Protein AF-A0AAV7C3T3-F1 (afdb_monomer)

InterPro domains:
  IPR006875 Sarcoglycan complex subunit protein [PF04790] (22-124)
  IPR039972 Sarcoglycan gamma/delta/zeta [PTHR12939] (2-126)

Structure (mmCIF, N/CA/C/O backbone):
data_AF-A0AAV7C3T3-F1
#
_entry.id   AF-A0AAV7C3T3-F1
#
loop_
_atom_site.group_PDB
_atom_site.id
_atom_site.type_symbol
_atom_site.label_atom_id
_atom_site.label_alt_id
_atom_site.label_comp_id
_atom_site.label_asym_id
_atom_site.label_entity_id
_atom_site.label_seq_id
_atom_site.pdbx_PDB_ins_code
_atom_site.Cartn_x
_atom_site.Cartn_y
_atom_site.Cartn_z
_atom_site.occupancy
_atom_site.B_iso_or_equiv
_atom_site.auth_seq_id
_atom_site.auth_comp_id
_atom_site.auth_asym_id
_atom_site.auth_atom_id
_atom_site.pdbx_PDB_model_num
ATOM 1 N N . MET A 1 1 ? 81.617 32.180 -52.937 1.00 33.31 1 MET A N 1
ATOM 2 C CA . MET A 1 1 ? 80.804 33.415 -52.985 1.00 33.31 1 MET A CA 1
ATOM 3 C C . MET A 1 1 ? 79.337 32.985 -53.033 1.00 33.31 1 MET A C 1
ATOM 5 O O . MET A 1 1 ? 79.055 32.051 -53.774 1.00 33.31 1 MET A O 1
ATOM 9 N N . PRO A 1 2 ? 78.472 33.534 -52.167 1.00 43.81 2 PRO A N 1
ATOM 10 C CA . PRO A 1 2 ? 77.313 32.859 -51.573 1.00 43.81 2 PRO A CA 1
ATOM 11 C C . PRO A 1 2 ? 76.001 33.139 -52.322 1.00 43.81 2 PRO A C 1
ATOM 13 O O . PRO A 1 2 ? 75.869 34.188 -52.941 1.00 43.81 2 PRO A O 1
ATOM 16 N N . GLN A 1 3 ? 75.015 32.251 -52.197 1.00 38.69 3 GLN A N 1
ATOM 17 C CA . GLN A 1 3 ? 73.596 32.588 -52.368 1.00 38.69 3 GLN A CA 1
ATOM 18 C C . GLN A 1 3 ? 72.806 31.791 -51.328 1.00 38.69 3 GLN A C 1
ATOM 20 O O . GLN A 1 3 ? 72.408 30.646 -51.537 1.00 38.69 3 GLN A O 1
ATOM 25 N N . GLU A 1 4 ? 72.669 32.408 -50.159 1.00 46.44 4 GLU A N 1
ATOM 26 C CA . GLU A 1 4 ? 71.668 32.047 -49.171 1.00 46.44 4 GLU A CA 1
ATOM 27 C C . GLU A 1 4 ? 70.300 32.462 -49.703 1.00 46.44 4 GLU A C 1
ATOM 29 O O . GLU A 1 4 ? 70.080 33.637 -49.988 1.00 46.44 4 GLU A O 1
ATOM 34 N N . GLN A 1 5 ? 69.366 31.520 -49.800 1.00 40.88 5 GLN A N 1
ATOM 35 C CA . GLN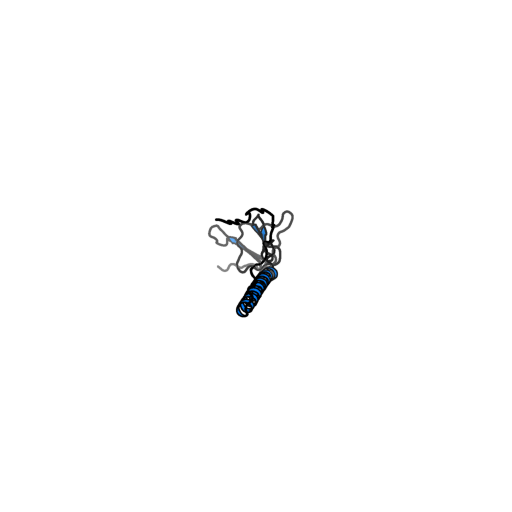 A 1 5 ? 67.969 31.848 -50.059 1.00 40.88 5 GLN A CA 1
ATOM 36 C C . GLN A 1 5 ? 67.098 31.246 -48.958 1.00 40.88 5 GLN A C 1
ATOM 38 O O . GLN A 1 5 ? 66.415 30.238 -49.127 1.00 40.88 5 GLN A O 1
ATOM 43 N N . TYR A 1 6 ? 67.151 31.896 -47.795 1.00 39.09 6 TYR A N 1
ATOM 44 C CA . TYR A 1 6 ? 66.151 31.763 -46.745 1.00 39.09 6 TYR A CA 1
ATOM 45 C C . TYR A 1 6 ? 64.867 32.464 -47.200 1.00 39.09 6 TYR A C 1
ATOM 47 O O . TYR A 1 6 ? 64.718 33.679 -47.081 1.00 39.09 6 TYR A O 1
ATOM 55 N N . ALA A 1 7 ? 63.918 31.692 -47.725 1.00 43.91 7 ALA A N 1
ATOM 56 C CA . ALA A 1 7 ? 62.572 32.176 -47.999 1.00 43.91 7 ALA A CA 1
ATOM 57 C C . ALA A 1 7 ? 61.752 32.223 -46.696 1.00 43.91 7 ALA A C 1
ATOM 59 O O . ALA A 1 7 ? 61.142 31.248 -46.269 1.00 43.91 7 ALA A O 1
ATOM 60 N N . HIS A 1 8 ? 61.798 33.392 -46.060 1.00 37.59 8 HIS A N 1
ATOM 61 C CA . HIS A 1 8 ? 60.642 34.120 -45.535 1.00 37.59 8 HIS A CA 1
ATOM 62 C C . HIS A 1 8 ? 59.574 33.298 -44.781 1.00 37.59 8 HIS A C 1
ATOM 64 O O . HIS A 1 8 ? 58.503 32.968 -45.294 1.00 37.59 8 HIS A O 1
ATOM 70 N N . ARG A 1 9 ? 59.832 33.048 -43.493 1.00 45.69 9 ARG A N 1
ATOM 71 C CA . ARG A 1 9 ? 58.831 32.571 -42.534 1.00 45.69 9 ARG A CA 1
ATOM 72 C C . ARG A 1 9 ? 57.991 33.740 -42.024 1.00 45.69 9 ARG A C 1
ATOM 74 O O . ARG A 1 9 ? 58.395 34.400 -41.074 1.00 45.69 9 ARG A O 1
ATOM 81 N N . SER A 1 10 ? 56.803 33.928 -42.593 1.00 49.56 10 SER A N 1
ATOM 82 C CA . SER A 1 10 ? 55.679 34.576 -41.900 1.00 49.56 10 SER A CA 1
ATOM 83 C C . SER A 1 10 ? 54.401 34.540 -42.737 1.00 49.56 10 SER A C 1
ATOM 85 O O . SER A 1 10 ? 54.248 35.302 -43.680 1.00 49.56 10 SER A O 1
ATOM 87 N N . THR A 1 11 ? 53.445 33.703 -42.335 1.00 37.66 11 THR A N 1
ATOM 88 C CA . THR A 1 11 ? 52.010 33.991 -42.481 1.00 37.66 11 THR A CA 1
ATOM 89 C C . THR A 1 11 ? 51.261 33.341 -41.317 1.00 37.66 11 THR A C 1
ATOM 91 O O . THR A 1 11 ? 51.019 32.139 -41.272 1.00 37.66 11 THR A O 1
ATOM 94 N N . LEU A 1 12 ? 50.932 34.165 -40.323 1.00 54.62 12 LEU A N 1
ATOM 95 C CA . LEU A 1 12 ? 49.796 33.943 -39.437 1.00 54.62 12 LEU A CA 1
ATOM 96 C C . LEU A 1 12 ? 48.533 34.133 -40.286 1.00 54.62 12 LEU A C 1
ATOM 98 O O . LEU A 1 12 ? 48.315 35.235 -40.778 1.00 54.62 12 LEU A O 1
ATOM 102 N N . SER A 1 13 ? 47.713 33.097 -40.465 1.00 36.34 13 SER A N 1
ATOM 103 C CA . SER A 1 13 ? 46.291 33.263 -40.784 1.00 36.34 13 SER A CA 1
ATOM 104 C C . SER A 1 13 ? 45.523 31.964 -40.538 1.00 36.34 13 SER A C 1
ATOM 106 O O . SER A 1 13 ? 45.764 30.955 -41.191 1.00 36.34 13 SER A O 1
ATOM 108 N N . SER A 1 14 ? 44.623 32.036 -39.559 1.00 44.00 14 SER A N 1
ATOM 109 C CA . SER A 1 14 ? 43.246 31.536 -39.606 1.00 44.00 14 SER A CA 1
ATOM 110 C C . SER A 1 14 ? 42.964 30.129 -40.161 1.00 44.00 14 SER A C 1
ATOM 112 O O . SER A 1 14 ? 42.975 29.903 -41.367 1.00 44.00 14 SER A O 1
ATOM 114 N N . ALA A 1 15 ? 42.547 29.225 -39.271 1.00 39.72 15 ALA A N 1
ATOM 115 C CA . ALA A 1 15 ? 41.550 28.205 -39.595 1.00 39.72 15 ALA A CA 1
ATOM 116 C C . ALA A 1 15 ? 40.799 27.805 -38.315 1.00 39.72 15 ALA A C 1
ATOM 118 O O . ALA A 1 15 ? 41.256 26.988 -37.515 1.00 39.72 15 ALA A O 1
ATOM 119 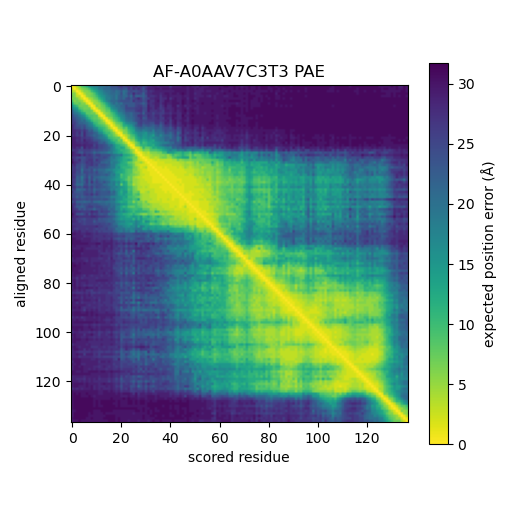N N . GLU A 1 16 ? 39.652 28.446 -38.113 1.00 42.75 16 GLU A N 1
ATOM 120 C CA . GLU A 1 16 ? 38.566 27.962 -37.267 1.00 42.75 16 GLU A CA 1
ATOM 121 C C . GLU A 1 16 ? 38.200 26.506 -37.610 1.00 42.75 16 GLU A C 1
ATOM 123 O O . GLU A 1 16 ? 37.936 26.217 -38.772 1.00 42.75 16 GLU A O 1
ATOM 128 N N . GLY A 1 17 ? 38.093 25.626 -36.603 1.00 43.22 17 GLY A N 1
ATOM 129 C CA . GLY A 1 17 ? 37.357 24.348 -36.674 1.00 43.22 17 GLY A CA 1
ATOM 130 C C . GLY A 1 17 ? 37.863 23.288 -37.680 1.00 43.22 17 GLY A C 1
ATOM 131 O O . GLY A 1 17 ? 38.606 23.597 -38.599 1.00 43.22 17 GLY A O 1
ATOM 132 N N . PRO A 1 18 ? 37.492 21.997 -37.540 1.00 42.91 18 PRO A N 1
ATOM 133 C CA . PRO A 1 18 ? 36.321 21.504 -36.830 1.00 42.91 18 PRO A CA 1
ATOM 134 C C . PRO A 1 18 ? 36.669 20.484 -35.729 1.00 42.91 18 PRO A C 1
ATOM 136 O O . PRO A 1 18 ? 37.322 19.462 -35.953 1.00 42.91 18 PRO A O 1
ATOM 139 N N . HIS A 1 19 ? 36.096 20.679 -34.540 1.00 50.28 19 HIS A N 1
ATOM 140 C CA . HIS A 1 19 ? 35.555 19.528 -33.818 1.00 50.28 19 HIS A CA 1
ATOM 141 C C . HIS A 1 19 ? 34.586 18.846 -34.779 1.00 50.28 19 HIS A C 1
ATOM 143 O O . HIS A 1 19 ? 33.642 19.519 -35.166 1.00 50.28 19 HIS A O 1
ATOM 149 N N . VAL A 1 20 ? 34.832 17.600 -35.200 1.00 45.31 20 VAL A N 1
ATOM 150 C CA . VAL A 1 20 ? 33.829 16.631 -35.700 1.00 45.31 20 VAL A CA 1
ATOM 151 C C . VAL A 1 20 ? 34.563 15.437 -36.337 1.00 45.31 20 VAL A C 1
ATOM 153 O O . VAL A 1 20 ? 35.206 15.532 -37.375 1.00 45.31 20 VAL A O 1
ATOM 156 N N . TYR A 1 21 ? 34.458 14.280 -35.676 1.00 45.38 21 TYR A N 1
ATOM 157 C CA . TYR A 1 21 ? 34.452 12.956 -36.308 1.00 45.38 21 TYR A CA 1
ATOM 158 C C . TYR A 1 21 ? 35.682 12.506 -37.133 1.00 45.38 21 TYR A C 1
ATOM 160 O O . TYR A 1 21 ? 35.542 11.891 -38.185 1.00 45.38 21 TYR A O 1
ATOM 168 N N . LYS A 1 22 ? 36.901 12.588 -36.582 1.00 42.38 22 LYS A N 1
ATOM 169 C CA . LYS A 1 22 ? 37.983 11.637 -36.948 1.00 42.38 22 LYS A CA 1
ATOM 170 C C . LYS A 1 22 ? 37.840 10.285 -36.220 1.00 42.38 22 LYS A C 1
ATOM 172 O O . LYS A 1 22 ? 38.813 9.699 -35.760 1.00 42.38 22 LYS A O 1
ATOM 177 N N . VAL A 1 23 ? 36.615 9.762 -36.124 1.00 51.03 23 VAL A N 1
ATOM 178 C CA . VAL A 1 23 ? 36.335 8.392 -35.648 1.00 51.03 23 VAL A CA 1
ATOM 179 C C . VAL A 1 23 ? 35.680 7.607 -36.784 1.00 51.03 23 VAL A C 1
ATOM 181 O O . VAL A 1 23 ? 34.558 7.126 -36.687 1.00 51.03 23 VAL A O 1
ATOM 184 N N . GLY A 1 24 ? 36.377 7.542 -37.915 1.00 60.78 24 GLY A N 1
ATOM 185 C CA . GLY A 1 24 ? 35.910 6.898 -39.140 1.00 60.78 24 GLY A CA 1
ATOM 186 C C . GLY A 1 24 ? 36.950 5.934 -39.694 1.00 60.78 24 GLY A C 1
ATOM 187 O O . GLY A 1 24 ? 37.442 6.139 -40.793 1.00 60.78 24 GLY A O 1
ATOM 188 N N . ILE A 1 25 ? 37.311 4.890 -38.941 1.00 52.50 25 ILE A N 1
ATOM 189 C CA . ILE A 1 25 ? 38.092 3.763 -39.480 1.00 52.50 25 ILE A CA 1
ATOM 190 C C . ILE A 1 25 ? 37.217 2.507 -39.381 1.00 52.50 25 ILE A C 1
ATOM 192 O O . ILE A 1 25 ? 37.180 1.803 -38.368 1.00 52.50 25 ILE A O 1
ATOM 196 N N . TYR A 1 26 ? 36.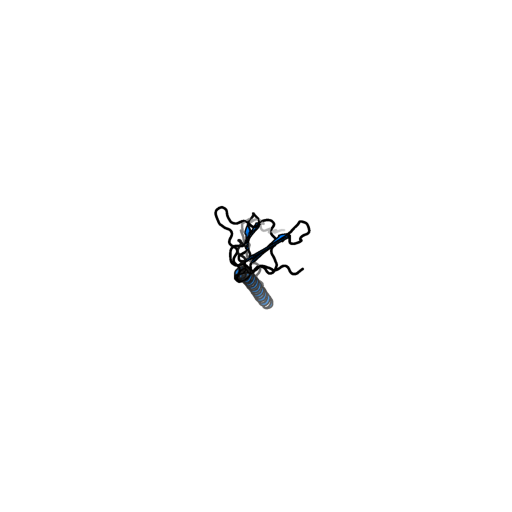430 2.301 -40.439 1.00 63.09 26 TYR A N 1
ATOM 197 C CA . TYR A 1 26 ? 35.423 1.252 -40.606 1.00 63.09 26 TYR A CA 1
ATOM 198 C C . TYR A 1 26 ? 36.045 -0.037 -41.173 1.00 63.09 26 TYR A C 1
ATOM 200 O O . TYR A 1 26 ? 36.347 -0.116 -42.359 1.00 63.09 26 TYR A O 1
ATOM 208 N N . GLY A 1 27 ? 36.177 -1.074 -40.339 1.00 70.31 27 GLY A N 1
ATOM 209 C CA . GLY A 1 27 ? 36.490 -2.455 -40.748 1.00 70.31 27 GLY A CA 1
ATOM 210 C C . GLY A 1 27 ? 35.365 -3.442 -40.391 1.00 70.31 27 GLY A C 1
ATOM 211 O O . GLY A 1 27 ? 34.524 -3.146 -39.542 1.00 70.31 27 GLY A O 1
ATOM 212 N N . TRP A 1 28 ? 35.349 -4.639 -40.996 1.00 68.25 28 TRP A N 1
ATOM 213 C CA . TRP A 1 28 ? 34.295 -5.669 -40.830 1.00 68.25 28 TRP A CA 1
ATOM 214 C C . TRP A 1 28 ? 34.006 -6.042 -39.361 1.00 68.25 28 TRP A C 1
ATOM 216 O O . TRP A 1 28 ? 32.854 -6.184 -38.960 1.00 68.25 28 TRP A O 1
ATOM 226 N N . ARG A 1 29 ? 35.040 -6.090 -38.512 1.00 73.31 29 ARG A N 1
ATOM 227 C CA . ARG A 1 29 ? 34.905 -6.353 -37.065 1.00 73.31 29 ARG A CA 1
ATOM 228 C C . ARG A 1 29 ? 34.233 -5.205 -36.296 1.00 73.31 29 ARG A C 1
ATOM 230 O O . ARG A 1 29 ? 33.520 -5.452 -35.331 1.00 73.31 29 ARG A O 1
ATOM 237 N N . LYS A 1 30 ? 34.401 -3.953 -36.740 1.00 72.56 30 LYS A N 1
ATOM 238 C CA . LYS A 1 30 ? 33.755 -2.775 -36.130 1.00 72.56 30 LYS A CA 1
ATOM 239 C C . LYS A 1 30 ? 32.254 -2.744 -36.430 1.00 72.56 30 LYS A C 1
ATOM 241 O O . LYS A 1 30 ? 31.494 -2.357 -35.557 1.00 72.56 30 LYS A O 1
ATOM 246 N N . ARG A 1 31 ? 31.815 -3.224 -37.605 1.00 80.19 31 ARG A N 1
ATOM 247 C CA . ARG A 1 31 ? 30.382 -3.402 -37.936 1.00 80.19 31 ARG A CA 1
ATOM 248 C C . ARG A 1 31 ? 29.686 -4.378 -36.984 1.00 80.19 31 ARG A C 1
ATOM 250 O O . ARG A 1 31 ? 28.570 -4.103 -36.562 1.00 80.19 31 ARG A O 1
ATOM 257 N N . CYS A 1 32 ? 30.375 -5.452 -36.589 1.00 79.81 32 CYS A N 1
ATOM 258 C CA . CYS A 1 32 ? 29.890 -6.373 -35.556 1.00 79.81 32 CYS A CA 1
ATOM 259 C C . CYS A 1 32 ? 29.738 -5.666 -34.201 1.00 79.81 32 CYS A C 1
ATOM 261 O O . CYS A 1 32 ? 28.712 -5.807 -33.545 1.00 79.81 32 CYS A O 1
ATOM 263 N N . LEU A 1 33 ? 30.709 -4.829 -33.820 1.00 84.50 33 LEU A N 1
ATOM 264 C CA . LEU A 1 33 ? 30.629 -4.050 -32.583 1.00 84.50 33 LEU A C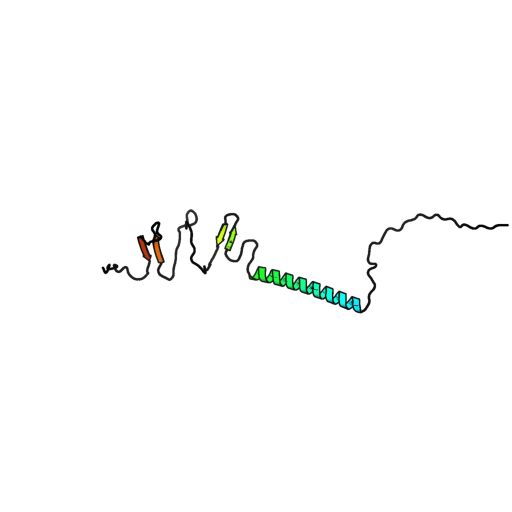A 1
ATOM 265 C C . LEU A 1 33 ? 29.479 -3.032 -32.615 1.00 84.50 33 LEU A C 1
ATOM 267 O O . LEU A 1 33 ? 28.751 -2.942 -31.637 1.00 84.50 33 LEU A O 1
ATOM 271 N N . TYR A 1 34 ? 29.258 -2.315 -33.723 1.00 85.25 34 TYR A N 1
ATOM 272 C CA . TYR A 1 34 ? 28.107 -1.409 -33.852 1.00 85.25 34 TYR A CA 1
ATOM 273 C C . TYR A 1 34 ? 26.776 -2.155 -33.762 1.00 85.25 34 TYR A C 1
ATOM 275 O O . TYR A 1 34 ? 25.879 -1.692 -33.068 1.00 85.25 34 TYR A O 1
ATOM 283 N N . PHE A 1 35 ? 26.658 -3.319 -34.407 1.00 87.81 35 PHE A N 1
ATOM 284 C CA . PHE A 1 35 ? 25.466 -4.159 -34.296 1.00 87.81 35 PHE A CA 1
ATOM 285 C C . PHE A 1 35 ? 25.248 -4.642 -32.860 1.00 87.81 35 PHE A C 1
ATOM 287 O O . PHE A 1 35 ? 24.142 -4.551 -32.345 1.00 87.81 35 PHE A O 1
ATOM 294 N N . PHE A 1 36 ? 26.306 -5.094 -32.189 1.00 88.56 36 PHE A N 1
ATOM 295 C CA . PHE A 1 36 ? 26.243 -5.555 -30.807 1.00 88.56 36 PHE A CA 1
ATOM 296 C C . PHE A 1 36 ? 25.889 -4.428 -29.831 1.00 88.56 36 PHE A C 1
ATOM 298 O O . PHE A 1 36 ? 25.049 -4.615 -28.960 1.00 88.56 36 PHE A O 1
ATOM 305 N N . VAL A 1 37 ? 26.472 -3.239 -30.000 1.00 90.88 37 VAL A N 1
ATOM 306 C CA . VAL A 1 37 ? 26.137 -2.049 -29.204 1.00 90.88 37 VAL A CA 1
ATOM 307 C C . VAL A 1 37 ? 24.702 -1.594 -29.473 1.00 90.88 37 VAL A C 1
ATOM 309 O O . VAL A 1 37 ? 23.996 -1.250 -28.531 1.00 90.88 37 VAL A O 1
ATOM 312 N N . LEU A 1 38 ? 24.241 -1.630 -30.726 1.00 91.56 38 LEU A N 1
ATOM 313 C CA . LEU A 1 38 ? 22.859 -1.312 -31.086 1.00 91.56 38 LEU A CA 1
ATOM 314 C C . LEU A 1 38 ? 21.881 -2.329 -30.483 1.00 91.56 38 LEU A C 1
ATOM 316 O O . LEU A 1 38 ? 20.875 -1.935 -29.903 1.00 91.56 38 LEU A O 1
ATOM 320 N N . LEU A 1 39 ? 22.210 -3.621 -30.535 1.00 92.69 39 LEU A N 1
ATOM 321 C CA . LEU A 1 39 ? 21.442 -4.692 -29.902 1.00 92.69 39 LEU A CA 1
ATOM 322 C C . LEU A 1 39 ? 21.399 -4.505 -28.381 1.00 92.69 39 LEU A C 1
ATOM 324 O O . LEU A 1 39 ? 20.323 -4.563 -27.797 1.00 92.69 39 LEU A O 1
ATOM 328 N N . LEU A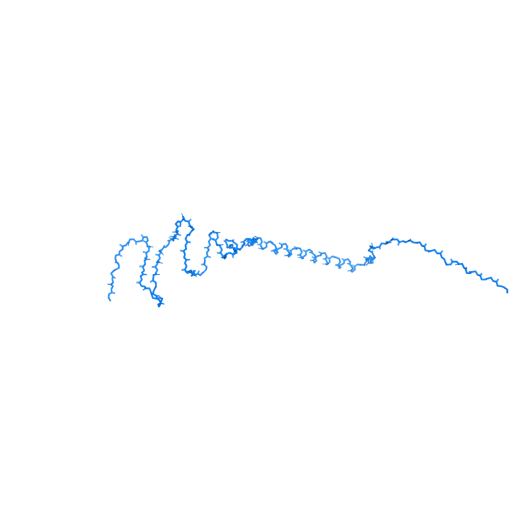 1 40 ? 22.536 -4.216 -27.742 1.00 90.31 40 LEU A N 1
ATOM 329 C CA . LEU A 1 40 ? 22.605 -3.904 -26.312 1.00 90.31 40 LEU A CA 1
ATOM 330 C C . LEU A 1 40 ? 21.750 -2.688 -25.953 1.00 90.31 40 LEU A C 1
ATOM 332 O O . LEU A 1 40 ? 21.044 -2.717 -24.951 1.00 90.31 40 LEU A O 1
ATOM 336 N N . MET A 1 41 ? 21.780 -1.638 -26.772 1.00 94.81 41 MET A N 1
ATOM 337 C CA . MET A 1 41 ? 20.967 -0.443 -26.560 1.00 94.81 41 MET A CA 1
ATOM 338 C C . MET A 1 41 ? 19.473 -0.781 -26.634 1.00 94.81 41 MET A C 1
ATOM 340 O O . MET A 1 41 ? 18.718 -0.408 -25.739 1.00 94.81 41 MET A O 1
ATOM 344 N N . ILE A 1 42 ? 19.061 -1.584 -27.620 1.00 95.75 42 ILE A N 1
ATOM 345 C CA . ILE A 1 42 ? 17.686 -2.088 -27.725 1.00 95.75 42 ILE A CA 1
ATOM 346 C C . ILE A 1 42 ? 17.321 -2.967 -26.524 1.00 95.75 42 ILE A C 1
ATOM 348 O O . ILE A 1 42 ? 16.243 -2.793 -25.968 1.00 95.75 42 ILE A O 1
ATOM 352 N N . LEU A 1 43 ? 18.194 -3.878 -26.080 1.00 93.44 43 LEU A N 1
ATOM 353 C CA . LEU A 1 43 ? 17.943 -4.710 -24.897 1.00 93.44 43 LEU A CA 1
ATOM 354 C C . LEU A 1 43 ? 17.745 -3.861 -23.642 1.00 93.44 43 LEU A C 1
ATOM 356 O O . LEU A 1 43 ? 16.853 -4.148 -22.849 1.00 93.44 43 LEU A O 1
ATOM 360 N N . ILE A 1 44 ? 18.538 -2.801 -23.473 1.00 94.94 44 ILE A N 1
ATOM 361 C CA . ILE A 1 44 ? 18.369 -1.849 -22.373 1.00 94.94 44 ILE A CA 1
ATOM 362 C C . ILE A 1 44 ? 17.010 -1.151 -22.480 1.00 94.94 44 ILE A C 1
ATOM 364 O O . ILE A 1 44 ? 16.303 -1.068 -21.479 1.00 94.94 44 ILE A O 1
ATOM 368 N N . LEU A 1 45 ? 16.607 -0.700 -23.673 1.00 94.62 45 LEU A N 1
ATOM 369 C CA . LEU A 1 45 ? 15.291 -0.089 -23.882 1.00 94.62 45 LEU A CA 1
ATOM 370 C C . LEU A 1 45 ? 14.143 -1.061 -23.604 1.00 94.62 45 LEU A C 1
ATOM 372 O O . LEU A 1 45 ? 13.178 -0.676 -22.954 1.00 94.62 45 LEU A O 1
ATOM 376 N N . VAL A 1 46 ? 14.239 -2.311 -24.060 1.00 95.81 46 VAL A N 1
ATOM 377 C CA . VAL A 1 46 ? 13.229 -3.348 -23.809 1.00 95.81 46 VAL A CA 1
ATOM 378 C C . VAL A 1 46 ? 13.163 -3.678 -22.324 1.00 95.81 46 VAL A C 1
ATOM 380 O O . VAL A 1 46 ? 12.070 -3.742 -21.776 1.00 95.81 46 VAL A O 1
ATOM 383 N N . ASN A 1 47 ? 14.300 -3.819 -21.644 1.00 91.62 47 ASN A N 1
ATOM 384 C CA . ASN A 1 47 ? 14.331 -4.040 -20.200 1.00 91.62 47 ASN A CA 1
ATOM 385 C C . ASN A 1 47 ? 13.750 -2.850 -19.436 1.00 91.62 47 ASN A C 1
ATOM 387 O O . ASN A 1 47 ? 12.992 -3.054 -18.491 1.00 91.62 47 ASN A O 1
ATOM 391 N N . LEU A 1 48 ? 14.041 -1.615 -19.853 1.00 91.62 48 LEU A N 1
ATOM 392 C CA . LEU A 1 48 ? 13.452 -0.418 -19.257 1.00 91.62 48 LEU A CA 1
ATOM 393 C C . LEU A 1 48 ? 11.941 -0.366 -19.507 1.00 91.62 48 LEU A C 1
ATOM 395 O O . LEU A 1 48 ? 11.179 -0.145 -18.572 1.00 91.62 48 LEU A O 1
ATOM 399 N N . ALA A 1 49 ? 11.492 -0.625 -20.735 1.00 91.69 49 ALA A N 1
ATOM 400 C CA . ALA A 1 49 ? 10.078 -0.664 -21.092 1.00 91.69 49 ALA A CA 1
ATOM 401 C C . ALA A 1 49 ? 9.335 -1.774 -20.343 1.00 91.69 49 ALA A C 1
ATOM 403 O O . ALA A 1 49 ? 8.245 -1.535 -19.842 1.00 91.69 49 ALA A O 1
ATOM 404 N N . MET A 1 50 ? 9.932 -2.959 -20.208 1.00 91.88 50 MET A N 1
ATOM 405 C CA . MET A 1 50 ? 9.373 -4.079 -19.454 1.00 91.88 50 MET A CA 1
ATOM 406 C C . MET A 1 50 ? 9.342 -3.776 -17.951 1.00 91.88 50 MET A C 1
ATOM 408 O O . MET A 1 50 ? 8.350 -4.078 -17.296 1.00 91.88 50 MET A O 1
ATOM 412 N N . THR A 1 51 ? 10.358 -3.085 -17.424 1.00 87.69 51 THR A N 1
ATOM 413 C CA . THR A 1 51 ? 10.375 -2.577 -16.041 1.00 87.69 51 THR A CA 1
ATOM 414 C C . THR A 1 51 ? 9.258 -1.551 -15.822 1.00 87.69 51 THR A C 1
ATOM 416 O O . THR A 1 51 ? 8.487 -1.658 -14.876 1.00 87.69 51 THR A O 1
ATOM 419 N N . ILE A 1 52 ? 9.093 -0.579 -16.721 1.00 86.12 52 ILE A N 1
ATOM 420 C CA . ILE A 1 52 ? 7.995 0.398 -16.648 1.00 86.12 52 ILE A CA 1
ATOM 421 C C . ILE A 1 52 ? 6.638 -0.299 -16.815 1.00 86.12 52 ILE A C 1
ATOM 423 O O . ILE A 1 52 ? 5.676 0.051 -16.137 1.00 86.12 52 ILE A O 1
ATOM 427 N N . TRP A 1 53 ? 6.552 -1.309 -17.678 1.00 87.38 53 TRP A N 1
ATOM 428 C CA . TRP A 1 53 ? 5.347 -2.101 -17.891 1.00 87.38 53 TRP A CA 1
ATOM 429 C C . TRP A 1 53 ? 4.947 -2.845 -16.626 1.00 87.38 53 TRP A C 1
ATOM 431 O O . TRP A 1 53 ? 3.789 -2.749 -16.234 1.00 87.38 53 TRP A O 1
ATOM 441 N N . ILE A 1 54 ? 5.864 -3.567 -15.972 1.00 83.69 54 ILE A N 1
ATOM 442 C CA . ILE A 1 54 ? 5.541 -4.282 -14.732 1.00 83.69 54 ILE A CA 1
ATOM 443 C C . ILE A 1 54 ? 5.151 -3.298 -13.630 1.00 83.69 54 ILE A C 1
ATOM 445 O O . ILE A 1 54 ? 4.159 -3.534 -12.952 1.00 83.69 54 ILE A O 1
ATOM 449 N N . LEU A 1 55 ? 5.833 -2.151 -13.521 1.00 78.50 55 LEU A N 1
ATOM 450 C CA . LEU A 1 55 ? 5.465 -1.091 -12.577 1.00 78.50 55 LEU A CA 1
ATOM 451 C C . LEU A 1 55 ? 4.045 -0.563 -12.845 1.00 78.50 55 LEU A C 1
ATOM 453 O O . LEU A 1 55 ? 3.244 -0.435 -11.920 1.00 78.50 55 LEU A O 1
ATOM 457 N N . LYS A 1 56 ? 3.699 -0.325 -14.115 1.00 75.56 56 LYS A N 1
ATOM 458 C CA . LYS A 1 56 ? 2.363 0.126 -14.525 1.00 75.56 56 LYS A CA 1
ATOM 459 C C . LYS A 1 56 ? 1.294 -0.953 -14.308 1.00 75.56 56 LYS A C 1
ATOM 461 O O . LYS A 1 56 ? 0.223 -0.642 -13.801 1.00 75.56 56 LYS A O 1
ATOM 466 N N . VAL A 1 57 ? 1.562 -2.206 -14.684 1.00 73.81 57 VAL A N 1
ATOM 467 C CA . VAL A 1 57 ? 0.641 -3.349 -14.521 1.00 73.81 57 VAL A CA 1
ATOM 468 C C . VAL A 1 57 ? 0.395 -3.658 -13.051 1.00 73.81 57 VAL A C 1
ATOM 470 O O . VAL A 1 57 ? -0.734 -3.948 -12.669 1.00 73.81 57 VAL A O 1
ATOM 473 N N . MET A 1 58 ? 1.420 -3.523 -12.212 1.00 69.06 58 MET A N 1
ATOM 474 C CA . MET A 1 58 ? 1.283 -3.609 -10.760 1.00 69.06 58 MET A CA 1
ATOM 475 C C . MET A 1 58 ? 0.553 -2.402 -10.145 1.00 69.06 58 MET A C 1
ATOM 477 O O . MET A 1 58 ? 0.388 -2.357 -8.930 1.00 69.06 58 MET A O 1
ATOM 481 N N . ASN A 1 59 ? 0.088 -1.442 -10.954 1.00 62.16 59 ASN A N 1
ATOM 482 C CA . ASN A 1 59 ? -0.548 -0.204 -10.504 1.00 62.16 59 ASN A CA 1
ATOM 483 C C . ASN A 1 59 ? 0.295 0.551 -9.457 1.00 62.16 59 ASN A C 1
ATOM 485 O O . ASN A 1 59 ? -0.252 1.122 -8.515 1.00 62.16 59 ASN A O 1
ATOM 489 N N . PHE A 1 60 ? 1.625 0.581 -9.619 1.00 59.94 60 PHE A N 1
ATOM 490 C CA . PHE A 1 60 ? 2.479 1.520 -8.889 1.00 59.94 60 PHE A CA 1
ATOM 491 C C . PHE A 1 60 ? 2.348 2.909 -9.517 1.00 59.94 60 PHE A C 1
ATOM 493 O O . PHE A 1 60 ? 3.176 3.343 -10.318 1.00 59.94 60 PHE A O 1
ATOM 500 N N . THR A 1 61 ? 1.271 3.605 -9.179 1.00 57.06 61 THR A N 1
ATOM 501 C CA . THR A 1 61 ? 1.158 5.045 -9.427 1.00 57.06 61 THR A CA 1
ATOM 502 C C . THR A 1 61 ? 1.924 5.786 -8.327 1.00 57.06 61 THR A C 1
ATOM 504 O O . THR A 1 61 ? 2.105 5.264 -7.230 1.00 57.06 61 THR A O 1
ATOM 507 N N . ILE A 1 62 ? 2.371 7.016 -8.597 1.00 54.91 62 ILE A N 1
ATOM 508 C CA . ILE A 1 62 ? 3.055 7.899 -7.623 1.00 54.91 62 ILE A CA 1
ATOM 509 C C . ILE A 1 62 ? 2.253 8.049 -6.307 1.00 54.91 62 ILE A C 1
ATOM 511 O O . ILE A 1 62 ? 2.819 8.333 -5.258 1.00 54.91 62 ILE A O 1
ATOM 515 N N . ASP A 1 63 ? 0.946 7.790 -6.353 1.00 53.81 63 ASP A N 1
ATOM 516 C CA . ASP A 1 63 ? 0.013 7.804 -5.231 1.00 53.81 63 ASP A CA 1
ATOM 517 C C . ASP A 1 63 ? 0.007 6.546 -4.333 1.00 53.81 63 ASP A C 1
ATOM 519 O O . ASP A 1 63 ? -0.511 6.637 -3.218 1.00 53.81 63 ASP A O 1
ATOM 523 N N . GLY A 1 64 ? 0.540 5.386 -4.754 1.00 53.47 64 GLY A N 1
ATOM 524 C CA . GLY A 1 64 ? 0.533 4.161 -3.933 1.00 53.47 64 GLY A CA 1
ATOM 525 C C . GLY A 1 64 ? 0.615 2.817 -4.675 1.00 53.47 64 GLY A C 1
ATOM 526 O O . GLY A 1 64 ? 0.643 2.759 -5.902 1.00 53.47 64 GLY A O 1
ATOM 527 N N . MET A 1 65 ? 0.652 1.726 -3.896 1.00 58.31 65 MET A N 1
ATOM 528 C CA . MET A 1 65 ? 0.570 0.335 -4.367 1.00 58.31 65 MET A CA 1
ATOM 529 C C . MET A 1 65 ? -0.897 -0.119 -4.284 1.00 58.31 65 MET A C 1
ATOM 531 O O . MET A 1 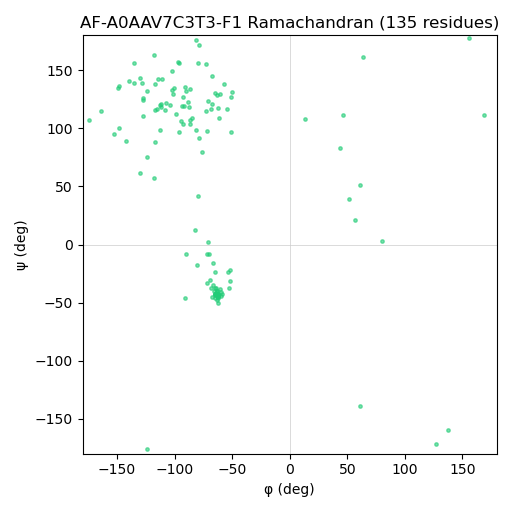65 ? -1.414 -0.355 -3.191 1.00 58.31 65 MET A O 1
ATOM 535 N N . GLY A 1 66 ? -1.586 -0.237 -5.422 1.00 65.06 66 GLY A N 1
ATOM 536 C CA . GLY A 1 66 ? -3.003 -0.634 -5.453 1.00 65.06 66 GLY A CA 1
ATOM 537 C C . GLY A 1 66 ? -3.921 0.353 -4.710 1.00 65.06 66 GLY A C 1
ATOM 538 O O . GLY A 1 66 ? -3.731 1.563 -4.792 1.00 65.06 66 GLY A O 1
ATOM 539 N N . ASN A 1 67 ? -4.899 -0.154 -3.950 1.00 62.75 67 ASN A N 1
ATOM 540 C CA . 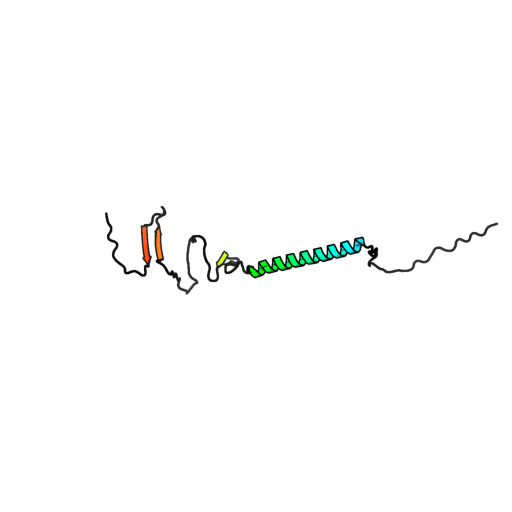ASN A 1 67 ? -5.806 0.663 -3.124 1.00 62.75 67 ASN A CA 1
ATOM 541 C C . ASN A 1 67 ? -5.107 1.302 -1.906 1.00 62.75 67 ASN A C 1
ATOM 543 O O . ASN A 1 67 ? -5.698 2.123 -1.209 1.00 62.75 67 ASN A O 1
ATOM 547 N N . LEU A 1 68 ? -3.848 0.950 -1.623 1.00 65.25 68 LEU A N 1
ATOM 548 C CA . LEU A 1 68 ? -3.083 1.490 -0.504 1.00 65.25 68 LEU A CA 1
ATOM 549 C C . LEU A 1 68 ? -2.266 2.712 -0.951 1.00 65.25 68 LEU A C 1
ATOM 551 O O . LEU A 1 68 ? -1.205 2.592 -1.565 1.00 65.25 68 LEU A O 1
ATOM 555 N N . ARG A 1 69 ? -2.744 3.903 -0.591 1.00 65.94 69 ARG A N 1
ATOM 556 C CA . ARG A 1 69 ? -2.077 5.187 -0.816 1.00 65.94 69 ARG A CA 1
ATOM 557 C C . ARG A 1 69 ? -1.236 5.589 0.387 1.00 65.94 69 ARG A C 1
ATOM 559 O O . ARG A 1 69 ? -1.727 5.667 1.516 1.00 65.94 69 ARG A O 1
ATOM 566 N N . ILE A 1 70 ? 0.037 5.887 0.148 1.00 66.38 70 ILE A N 1
ATOM 567 C CA . ILE A 1 70 ? 0.951 6.395 1.175 1.00 66.38 70 ILE A CA 1
ATOM 568 C C . ILE A 1 70 ? 0.773 7.912 1.210 1.00 66.38 70 ILE A C 1
ATOM 570 O O . ILE A 1 70 ? 1.206 8.622 0.311 1.00 66.38 70 ILE A O 1
ATOM 574 N N . THR A 1 71 ? 0.074 8.412 2.225 1.00 67.31 71 THR A N 1
ATOM 575 C CA . THR A 1 71 ? -0.091 9.852 2.461 1.00 67.31 71 THR A CA 1
ATOM 576 C C . THR A 1 71 ? 0.939 10.304 3.496 1.00 67.31 71 THR A C 1
ATOM 578 O O . THR A 1 71 ? 1.363 9.520 4.338 1.00 67.31 71 THR A O 1
ATOM 581 N N . GLU A 1 72 ? 1.285 11.590 3.527 1.00 64.56 72 GLU A N 1
ATOM 582 C CA . GLU A 1 72 ? 2.184 12.173 4.545 1.00 64.56 72 GLU A CA 1
ATOM 583 C C . GLU A 1 72 ? 1.742 11.898 5.998 1.00 64.56 72 GLU A C 1
ATOM 585 O O . GLU A 1 72 ? 2.549 11.908 6.921 1.00 64.56 72 GLU A O 1
ATOM 590 N N . LYS A 1 73 ? 0.446 11.627 6.206 1.00 69.81 73 LYS A N 1
ATOM 591 C CA . LYS A 1 73 ? -0.162 11.330 7.513 1.00 69.81 73 LYS A CA 1
ATOM 592 C C . LYS A 1 73 ? -0.170 9.838 7.873 1.00 69.81 73 LYS A C 1
ATOM 594 O O . LYS A 1 73 ? -0.559 9.500 8.987 1.00 69.81 73 LYS A O 1
ATOM 599 N N . GLY A 1 74 ? 0.206 8.953 6.948 1.00 75.75 74 GLY A N 1
ATOM 600 C CA . GLY A 1 74 ? 0.205 7.503 7.140 1.00 75.75 74 GLY A CA 1
ATOM 601 C C . GLY A 1 74 ? -0.324 6.720 5.936 1.00 75.75 74 GLY A C 1
ATOM 602 O O . GLY A 1 74 ? -0.374 7.204 4.807 1.00 75.75 74 GLY A O 1
ATOM 603 N N . LEU A 1 75 ? -0.736 5.481 6.192 1.00 75.88 75 LEU A N 1
ATOM 604 C CA . LEU A 1 75 ? -1.262 4.565 5.182 1.00 75.88 75 LEU A CA 1
ATOM 605 C C . LEU A 1 75 ? -2.776 4.758 5.036 1.00 75.88 75 LEU A C 1
ATOM 607 O O . LEU A 1 75 ? -3.516 4.625 6.010 1.00 75.88 75 LEU A O 1
ATOM 611 N N . ARG A 1 76 ? -3.244 5.067 3.827 1.00 74.56 76 ARG A N 1
ATOM 612 C CA . ARG A 1 76 ? -4.664 5.224 3.504 1.00 74.56 76 ARG A CA 1
ATOM 613 C C . ARG A 1 76 ? -5.069 4.145 2.514 1.00 74.56 76 ARG A C 1
ATOM 615 O O . ARG A 1 76 ? -4.579 4.122 1.398 1.00 74.56 76 ARG A O 1
ATOM 622 N N . LEU A 1 77 ? -5.974 3.271 2.921 1.00 73.94 77 LEU A N 1
ATOM 623 C CA . LEU A 1 77 ? -6.503 2.216 2.069 1.00 73.94 77 LEU A CA 1
ATOM 624 C C . LEU A 1 77 ? -7.863 2.659 1.506 1.00 73.94 77 LEU A C 1
ATOM 626 O O . LEU A 1 77 ? -8.809 2.866 2.263 1.00 73.94 77 LEU A O 1
ATOM 630 N N . GLU A 1 78 ? -7.933 2.891 0.198 1.00 69.31 78 GLU A N 1
ATOM 631 C CA . GLU A 1 78 ? -9.114 3.346 -0.536 1.00 69.31 78 GLU A CA 1
ATOM 632 C C . GLU A 1 78 ? -9.609 2.248 -1.483 1.00 69.31 78 GLU A C 1
ATOM 634 O O . GLU A 1 78 ? -9.084 2.106 -2.580 1.00 69.31 78 GLU A O 1
ATOM 639 N N . GLY A 1 79 ? -10.626 1.487 -1.071 1.00 72.31 79 GLY A N 1
ATOM 640 C CA . GLY A 1 79 ? -11.298 0.482 -1.906 1.00 72.31 79 GLY A CA 1
ATOM 641 C C . GLY A 1 79 ? -11.357 -0.902 -1.261 1.00 72.31 79 GLY A C 1
ATOM 642 O O . GLY A 1 79 ? -11.015 -1.061 -0.088 1.00 72.31 79 GLY A O 1
ATOM 643 N N . ASP A 1 80 ? -11.790 -1.899 -2.035 1.00 71.50 80 ASP A N 1
ATOM 644 C CA . ASP A 1 80 ? -11.839 -3.294 -1.593 1.00 71.50 80 ASP A CA 1
ATOM 645 C C . ASP A 1 80 ? -10.422 -3.786 -1.300 1.00 71.50 80 ASP A C 1
ATOM 647 O O . ASP A 1 80 ? -9.493 -3.574 -2.086 1.00 71.50 80 ASP A O 1
ATOM 651 N N . SER A 1 81 ? -10.204 -4.369 -0.127 1.00 70.31 81 SER A N 1
ATOM 652 C CA . SER A 1 81 ? -8.886 -4.866 0.258 1.00 70.31 81 SER A CA 1
ATOM 653 C C . SER A 1 81 ? -8.995 -6.070 1.158 1.00 70.31 81 SER A C 1
ATOM 655 O O . SER A 1 81 ? -9.774 -6.098 2.109 1.00 70.31 81 SER A O 1
ATOM 657 N N . GLU A 1 82 ? -8.161 -7.053 0.855 1.00 76.62 82 GLU A N 1
ATOM 658 C CA . GLU A 1 82 ? -8.081 -8.294 1.599 1.00 76.62 82 GLU A CA 1
ATOM 659 C C . GLU A 1 82 ? -6.861 -8.264 2.513 1.00 76.62 82 GLU A C 1
ATOM 661 O O . GLU A 1 82 ? -5.748 -7.918 2.106 1.00 76.62 82 GLU A O 1
ATOM 666 N N . PHE A 1 83 ? -7.067 -8.641 3.772 1.00 79.44 83 PHE A N 1
ATOM 667 C CA . PHE A 1 83 ? -5.993 -8.756 4.744 1.00 79.44 83 PHE A CA 1
ATOM 668 C C . PHE A 1 83 ? -5.658 -10.227 4.953 1.00 79.44 83 PHE A C 1
ATOM 670 O O . PHE A 1 83 ? -6.485 -11.010 5.409 1.00 79.44 83 PHE A O 1
ATOM 677 N N . LEU A 1 84 ? -4.408 -10.593 4.671 1.00 80.62 84 LEU A N 1
ATOM 678 C CA . LEU A 1 84 ? -3.882 -11.942 4.920 1.00 80.62 84 LEU A CA 1
ATOM 679 C C . LEU A 1 84 ? -3.828 -12.288 6.418 1.00 80.62 84 LEU A C 1
ATOM 681 O O . LEU A 1 84 ? -3.768 -13.458 6.787 1.00 80.62 84 LEU A O 1
ATOM 685 N N . LYS A 1 85 ? -3.776 -11.269 7.284 1.00 84.94 85 LYS A N 1
ATOM 686 C CA . LYS A 1 85 ? -3.606 -11.396 8.736 1.00 84.94 85 LYS A CA 1
ATOM 687 C C . LYS A 1 85 ? -4.583 -10.481 9.480 1.00 84.94 85 LYS A C 1
ATOM 689 O O . LYS A 1 85 ? -4.981 -9.459 8.920 1.00 84.94 85 LYS A O 1
ATOM 694 N N . PRO A 1 86 ? -4.925 -10.797 10.745 1.00 85.19 86 PRO A N 1
ATOM 695 C CA . PRO A 1 86 ? -5.736 -9.920 11.580 1.00 85.19 86 PRO A CA 1
ATOM 696 C C . PRO A 1 86 ? -5.093 -8.540 11.724 1.00 85.19 86 PRO A C 1
ATOM 698 O O . PRO A 1 86 ? -3.882 -8.425 11.924 1.00 85.19 86 PRO A O 1
ATOM 701 N N . LEU A 1 87 ? -5.916 -7.498 11.645 1.00 86.12 87 LEU A N 1
ATOM 702 C CA . LEU A 1 87 ? -5.486 -6.131 11.899 1.00 86.12 87 LEU A CA 1
ATOM 703 C C . LEU A 1 87 ? -5.674 -5.779 13.369 1.00 86.12 87 LEU A C 1
ATOM 705 O O . LEU A 1 87 ? -6.732 -6.016 13.949 1.00 86.12 87 LEU A O 1
ATOM 709 N N . TYR A 1 88 ? -4.656 -5.143 13.937 1.00 86.38 88 TYR A N 1
ATOM 710 C CA . TYR A 1 88 ? -4.696 -4.599 15.284 1.00 86.38 88 TYR A CA 1
ATOM 711 C C . TYR A 1 88 ? -4.635 -3.082 15.190 1.00 86.38 88 TYR A C 1
ATOM 713 O O . TYR A 1 88 ? -3.680 -2.519 14.657 1.00 86.38 88 TYR A O 1
ATOM 721 N N . ALA A 1 89 ? -5.664 -2.420 15.704 1.00 87.88 89 ALA A N 1
ATOM 722 C CA . ALA A 1 89 ? -5.737 -0.971 15.754 1.00 87.88 89 ALA A CA 1
ATOM 723 C C . ALA A 1 89 ? -6.066 -0.535 17.178 1.00 87.88 89 ALA A C 1
ATOM 725 O O . ALA A 1 89 ? -6.905 -1.139 17.843 1.00 87.88 89 ALA A O 1
ATOM 726 N N . LYS A 1 90 ? -5.410 0.535 17.637 1.00 86.62 90 LYS A N 1
ATOM 727 C CA . LYS A 1 90 ? -5.712 1.153 18.935 1.00 86.62 90 LYS A CA 1
ATOM 728 C C . LYS A 1 90 ? -7.100 1.794 18.940 1.00 86.62 90 LYS A C 1
ATOM 730 O O . LYS A 1 90 ? -7.770 1.807 19.964 1.00 86.62 90 LYS A O 1
ATOM 735 N N . GLU A 1 91 ? -7.506 2.346 17.803 1.00 85.88 91 GLU A N 1
ATOM 736 C CA . GLU A 1 91 ? -8.771 3.048 17.652 1.00 85.88 91 GLU A CA 1
ATOM 737 C C . GLU A 1 91 ? -9.283 2.878 16.222 1.00 85.88 91 GLU A C 1
ATOM 739 O O . GLU A 1 91 ? -8.524 3.028 15.263 1.00 85.88 91 GLU A O 1
ATOM 744 N N . ILE A 1 92 ? -10.573 2.578 16.088 1.00 88.38 92 ILE A N 1
ATOM 745 C CA . ILE A 1 92 ? -11.275 2.499 14.808 1.00 88.38 92 ILE A CA 1
ATOM 746 C C . ILE A 1 92 ? -12.340 3.591 14.836 1.00 88.38 92 ILE A C 1
ATOM 748 O O . ILE A 1 92 ? -13.251 3.547 15.660 1.00 88.38 92 ILE A O 1
ATOM 752 N N . ARG A 1 93 ? -12.213 4.584 13.953 1.00 88.62 93 ARG A N 1
ATOM 753 C CA . ARG A 1 93 ? -13.138 5.719 13.862 1.00 88.62 93 ARG A CA 1
ATOM 754 C C . ARG A 1 93 ? -13.593 5.929 12.424 1.00 88.62 93 ARG A C 1
ATOM 756 O O . ARG A 1 93 ? -12.808 5.763 11.490 1.00 88.62 93 ARG A O 1
ATOM 763 N N . SER A 1 94 ? -14.851 6.314 12.250 1.00 88.44 94 SER A N 1
ATOM 764 C CA . SER A 1 94 ? -15.374 6.763 10.961 1.00 88.44 94 SER A CA 1
ATOM 765 C C . SER A 1 94 ? -14.957 8.211 10.668 1.00 88.44 94 SER A C 1
ATOM 767 O O . SER A 1 94 ? -14.382 8.913 11.506 1.00 88.44 94 SER A O 1
ATOM 769 N N . ARG A 1 95 ? -15.233 8.675 9.443 1.00 84.06 95 ARG A N 1
ATOM 770 C CA . ARG A 1 95 ? -15.001 10.071 9.049 1.00 84.06 95 ARG A CA 1
ATOM 771 C C . ARG A 1 95 ? -15.965 10.989 9.823 1.00 84.06 95 ARG A C 1
ATOM 773 O O . ARG A 1 95 ? -17.103 10.574 10.058 1.00 84.06 95 ARG A O 1
ATOM 780 N N . PRO A 1 96 ? -15.563 12.218 10.204 1.00 87.56 96 PRO A N 1
ATOM 781 C CA . PRO A 1 96 ? -16.444 13.136 10.925 1.00 87.56 96 PRO A CA 1
ATOM 782 C C . PRO A 1 96 ? -17.794 13.306 10.216 1.00 87.56 96 PRO A C 1
ATOM 784 O O . PRO A 1 96 ? -17.827 13.578 9.018 1.00 87.56 96 PRO A O 1
ATOM 787 N N . GLY A 1 97 ? -18.892 13.102 10.948 1.00 89.12 97 GLY A N 1
ATOM 788 C CA . GLY A 1 97 ? -20.255 13.181 10.410 1.00 89.12 97 GLY A CA 1
ATOM 789 C C . GLY A 1 97 ? -20.742 11.941 9.646 1.00 89.12 97 GLY A C 1
ATOM 790 O O . GLY A 1 97 ? -21.862 11.956 9.148 1.00 89.12 97 GLY A O 1
ATOM 791 N N . SER A 1 98 ? -19.948 10.868 9.564 1.00 89.75 98 SER A N 1
ATOM 792 C CA . SER A 1 98 ? -20.357 9.594 8.953 1.00 89.75 98 SER A CA 1
ATOM 793 C C . SER A 1 98 ? -20.421 8.463 9.989 1.00 89.75 98 SER A C 1
ATOM 795 O O . SER A 1 98 ? -19.573 8.422 10.884 1.00 89.75 98 SER A O 1
ATOM 797 N N . PRO A 1 99 ? -21.391 7.537 9.901 1.00 89.56 99 PRO A N 1
ATOM 798 C CA . PRO A 1 99 ? -21.431 6.352 10.757 1.00 89.56 99 PRO A CA 1
ATOM 799 C C . PRO A 1 99 ? -20.351 5.328 10.365 1.00 89.56 99 PRO A C 1
ATOM 801 O O . PRO A 1 99 ? -19.881 5.297 9.227 1.00 89.56 99 PRO A O 1
ATOM 804 N N . LEU A 1 100 ? -19.952 4.485 11.320 1.00 89.31 100 LEU A N 1
ATOM 805 C CA . LEU A 1 100 ? -19.055 3.351 11.085 1.00 89.31 100 LEU A CA 1
ATOM 806 C C . LEU A 1 100 ? -19.882 2.129 10.672 1.00 89.31 100 LEU A C 1
ATOM 808 O O . LEU A 1 100 ? -20.699 1.650 11.456 1.00 89.31 100 LEU A O 1
ATOM 812 N N . TYR A 1 101 ? -19.646 1.615 9.467 1.00 86.12 101 TYR A N 1
ATOM 813 C CA . TYR A 1 101 ? -20.291 0.398 8.976 1.00 86.12 101 TYR A CA 1
ATOM 814 C C . TYR A 1 101 ? -19.344 -0.797 9.092 1.00 86.12 101 TYR A C 1
ATOM 816 O O . TYR A 1 101 ? -18.205 -0.742 8.633 1.00 86.12 101 TYR A O 1
ATOM 824 N N . LEU A 1 102 ? -19.835 -1.882 9.691 1.00 86.00 102 LEU A N 1
ATOM 825 C CA . LEU A 1 102 ? -19.167 -3.179 9.759 1.00 86.00 102 LEU A CA 1
ATOM 826 C C . LEU A 1 102 ? -20.153 -4.224 9.244 1.00 86.00 102 LEU A C 1
ATOM 828 O O . LEU A 1 102 ? -21.162 -4.494 9.891 1.00 86.00 102 LEU A O 1
ATOM 832 N N . GLN A 1 103 ? -19.874 -4.784 8.073 1.00 84.19 103 GLN A N 1
ATOM 833 C CA . GLN A 1 103 ? -20.702 -5.809 7.450 1.00 84.19 103 GLN A CA 1
ATOM 834 C C . GLN A 1 103 ? -19.888 -7.093 7.318 1.00 84.19 103 GLN A C 1
ATOM 836 O O . GLN A 1 103 ? -18.706 -7.061 6.981 1.00 84.19 103 GLN A O 1
ATOM 841 N N . SER A 1 104 ? -20.517 -8.225 7.615 1.00 83.00 104 SER A N 1
ATOM 842 C CA . SER A 1 104 ? -19.928 -9.544 7.432 1.00 83.00 104 SER A CA 1
ATOM 843 C C . SER A 1 104 ? -20.993 -10.488 6.900 1.00 83.00 104 SER A C 1
ATOM 845 O O . SER A 1 104 ? -22.133 -10.452 7.357 1.00 83.00 104 SER A O 1
ATOM 847 N N . ASP A 1 105 ? -20.602 -11.366 5.980 1.00 84.44 105 ASP A N 1
ATOM 848 C CA . ASP A 1 105 ? -21.452 -12.469 5.514 1.00 84.44 105 ASP A CA 1
ATOM 849 C C . ASP A 1 105 ? -21.602 -13.569 6.580 1.00 84.44 105 ASP A C 1
ATOM 851 O O . ASP A 1 105 ? -22.358 -14.526 6.414 1.00 84.44 105 ASP A O 1
ATOM 855 N N . ARG A 1 106 ? -20.841 -13.463 7.676 1.00 85.88 106 ARG A N 1
ATOM 856 C CA . ARG A 1 106 ? -20.819 -14.401 8.799 1.00 85.88 106 ARG A CA 1
ATOM 857 C C . ARG A 1 106 ? -21.107 -13.676 10.113 1.00 85.88 106 ARG A C 1
ATOM 859 O O . ARG A 1 106 ? -21.385 -12.482 10.155 1.00 85.88 106 ARG A O 1
ATOM 866 N N . ASN A 1 107 ? -21.031 -14.422 11.211 1.00 88.19 107 ASN A N 1
ATOM 867 C CA . ASN A 1 107 ? -21.253 -13.885 12.547 1.00 88.19 107 ASN A CA 1
ATOM 868 C C . ASN A 1 107 ? -20.173 -12.862 12.918 1.00 88.19 107 ASN A C 1
ATOM 870 O O . ASN A 1 107 ? -18.978 -13.155 12.846 1.00 88.19 107 ASN A O 1
ATOM 874 N N . ILE A 1 108 ? -20.605 -11.701 13.403 1.00 88.25 108 ILE A N 1
ATOM 875 C CA . ILE A 1 108 ? -19.720 -10.693 13.988 1.00 88.25 108 ILE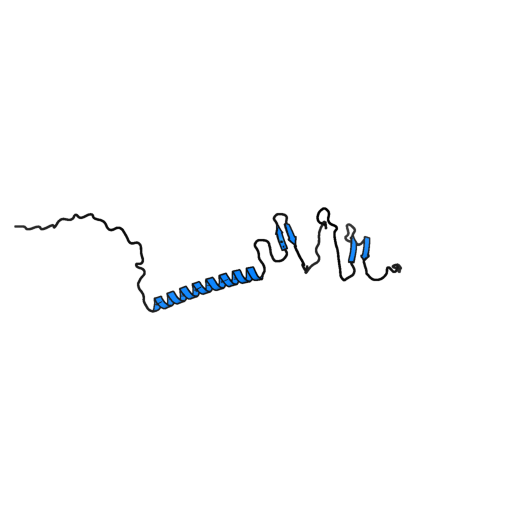 A CA 1
ATOM 876 C C . ILE A 1 108 ? -19.619 -10.977 15.485 1.00 88.25 108 ILE A C 1
ATOM 878 O O . ILE A 1 108 ? -20.622 -11.218 16.150 1.00 88.25 108 ILE A O 1
ATOM 882 N N . THR A 1 109 ? -18.402 -10.984 16.025 1.00 88.75 109 THR A N 1
ATOM 883 C CA . THR A 1 109 ? -18.154 -11.188 17.456 1.00 88.75 109 THR A CA 1
ATOM 884 C C . THR A 1 109 ? -17.286 -10.061 17.987 1.00 88.75 109 THR A C 1
ATOM 886 O O . THR A 1 109 ? -16.187 -9.831 17.491 1.00 88.75 109 THR A O 1
ATOM 889 N N . LEU A 1 110 ? -17.768 -9.383 19.020 1.00 89.88 110 LEU A N 1
ATOM 890 C CA . LEU A 1 110 ? -17.060 -8.338 19.739 1.00 89.88 110 LEU A CA 1
ATOM 891 C C . LEU A 1 110 ? -16.678 -8.878 21.114 1.00 89.88 110 LEU A C 1
ATOM 893 O O . LEU A 1 110 ? -17.550 -9.186 21.924 1.00 89.88 110 LEU A O 1
ATOM 897 N N . ASN A 1 111 ? -15.377 -8.994 21.367 1.00 90.38 111 ASN A N 1
ATOM 898 C CA . ASN A 1 111 ? -14.835 -9.439 22.646 1.00 90.38 111 ASN A CA 1
ATOM 899 C C . ASN A 1 111 ? -14.218 -8.248 23.374 1.00 90.38 111 ASN A C 1
ATOM 901 O O . ASN A 1 111 ? -13.296 -7.612 22.867 1.00 90.38 111 ASN A O 1
ATOM 905 N N . ILE A 1 112 ? -14.706 -7.971 24.574 1.00 92.44 112 ILE A N 1
ATOM 906 C CA . ILE A 1 112 ? -14.127 -6.993 25.487 1.00 92.44 112 ILE A CA 1
ATOM 907 C C . ILE A 1 112 ? -13.180 -7.758 26.402 1.00 92.44 112 ILE A C 1
ATOM 909 O O . ILE A 1 112 ? -13.594 -8.686 27.098 1.00 92.44 112 ILE A O 1
ATOM 913 N N . LEU A 1 113 ? -11.905 -7.392 26.361 1.00 90.38 113 LEU A N 1
ATOM 914 C CA . LEU A 1 113 ? -10.830 -8.054 27.091 1.00 90.38 113 LEU A CA 1
ATOM 915 C C . LEU A 1 113 ? -10.444 -7.233 28.331 1.00 90.38 113 LEU A C 1
ATOM 917 O O . LEU A 1 113 ? -10.519 -6.006 28.309 1.00 90.38 113 LEU A O 1
ATOM 921 N N . ASN A 1 114 ? -9.998 -7.904 29.393 1.00 91.25 114 ASN A N 1
ATOM 922 C CA . ASN A 1 114 ? -9.333 -7.261 30.532 1.00 91.25 114 ASN A CA 1
ATOM 923 C C . ASN A 1 114 ? -7.839 -7.002 30.229 1.00 91.25 114 ASN A C 1
ATOM 925 O O . ASN A 1 114 ? -7.322 -7.452 29.205 1.00 91.25 114 ASN A O 1
ATOM 929 N N . GLN A 1 115 ? -7.123 -6.343 31.145 1.00 92.75 115 GLN A N 1
ATOM 930 C CA . GLN A 1 115 ? -5.670 -6.125 31.096 1.00 92.75 115 GLN A CA 1
ATOM 931 C C . GLN A 1 115 ? -4.869 -7.421 30.874 1.00 92.75 115 GLN A C 1
ATOM 933 O O . GLN A 1 115 ? -3.862 -7.397 30.175 1.00 92.75 115 GLN A O 1
ATOM 938 N N . ASP A 1 116 ? -5.362 -8.563 31.365 1.00 92.31 116 ASP A N 1
ATOM 939 C CA . ASP A 1 116 ? -4.749 -9.887 31.163 1.00 92.31 116 ASP A CA 1
ATOM 940 C C . ASP A 1 116 ? -5.098 -10.551 29.811 1.00 92.31 116 ASP A C 1
ATOM 942 O O . ASP A 1 116 ? -4.923 -11.758 29.648 1.00 92.31 116 ASP A O 1
ATOM 946 N N . MET A 1 117 ? -5.677 -9.810 28.857 1.00 84.69 117 MET A N 1
ATOM 947 C CA . MET A 1 117 ? -6.203 -10.320 27.576 1.00 84.69 117 MET A CA 1
ATOM 948 C C . MET A 1 117 ? -7.257 -11.434 27.706 1.00 84.69 117 MET A C 1
ATOM 950 O O . MET A 1 117 ? -7.518 -12.177 26.760 1.00 84.69 117 MET A O 1
ATOM 954 N N . LYS A 1 118 ? -7.905 -11.546 28.869 1.00 90.38 118 LYS A N 1
ATOM 955 C CA . LYS A 1 118 ? -9.012 -12.484 29.089 1.00 90.38 118 LYS A CA 1
ATOM 956 C C . LYS A 1 118 ? -10.339 -11.844 28.670 1.00 90.38 118 LYS A C 1
ATOM 958 O O . LYS A 1 118 ? -10.580 -10.701 29.062 1.00 90.38 118 LYS A O 1
ATOM 963 N N . PRO A 1 119 ? -11.205 -12.540 27.912 1.00 85.94 119 PRO A N 1
ATOM 964 C CA . PRO A 1 119 ? -12.511 -12.015 27.535 1.00 85.94 119 PRO A CA 1
ATOM 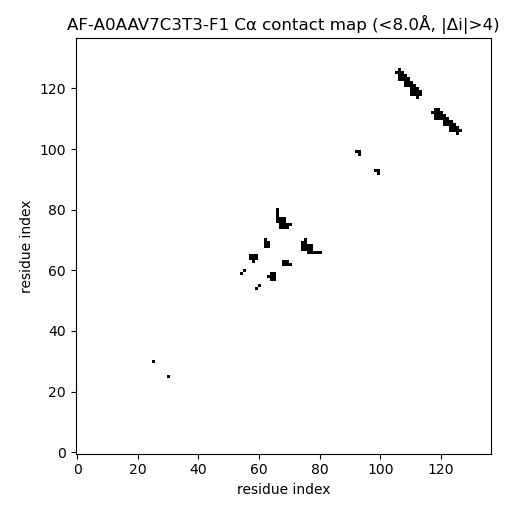965 C C . PRO A 1 119 ? -13.416 -11.899 28.760 1.00 85.94 119 PRO A C 1
ATOM 967 O O . PRO A 1 119 ? -13.685 -12.884 29.440 1.00 85.94 119 PRO A O 1
ATOM 970 N N . VAL A 1 120 ? -13.870 -10.680 29.032 1.00 90.75 120 VAL A N 1
ATOM 971 C CA . VAL A 1 120 ? -14.826 -10.358 30.099 1.00 90.75 120 VAL A CA 1
ATOM 972 C C . VAL A 1 120 ? -16.245 -10.417 29.556 1.00 90.75 120 VAL A C 1
ATOM 974 O O . VAL A 1 120 ? -17.122 -11.028 30.157 1.00 90.75 120 VAL A O 1
ATOM 977 N N . THR A 1 121 ? -16.456 -9.816 28.385 1.00 88.69 121 THR A N 1
ATOM 978 C CA . THR A 1 121 ? -17.774 -9.714 27.759 1.00 88.69 121 THR A CA 1
ATOM 979 C C . THR A 1 121 ? -17.655 -10.047 26.284 1.00 88.69 121 THR A C 1
ATOM 981 O O . THR A 1 121 ? -16.718 -9.613 25.615 1.00 88.69 121 THR A O 1
ATOM 984 N N . GLN A 1 122 ? -18.621 -10.799 25.768 1.00 88.31 122 GLN A N 1
ATOM 985 C CA . GLN A 1 122 ? -18.694 -11.173 24.364 1.00 88.31 122 GLN A CA 1
ATOM 986 C C . GLN A 1 122 ? -20.077 -10.819 23.817 1.00 88.31 122 GLN A C 1
ATOM 988 O O . GLN A 1 122 ? -21.092 -11.256 24.355 1.00 88.31 122 GLN A O 1
ATOM 993 N N . LEU A 1 123 ? -20.115 -10.052 22.732 1.00 87.75 123 LEU A N 1
ATOM 994 C CA . LEU A 1 123 ? -21.325 -9.757 21.973 1.00 87.75 123 LEU A CA 1
ATOM 995 C C . LEU A 1 123 ? -21.218 -10.439 20.609 1.00 87.75 123 LEU A C 1
ATOM 997 O O . LEU A 1 123 ? -20.313 -10.136 19.839 1.00 87.75 123 LEU A O 1
ATOM 1001 N N . VAL A 1 124 ? -22.134 -11.358 20.308 1.00 86.00 124 VAL A N 1
ATOM 1002 C CA . VAL A 1 124 ? -22.193 -12.045 19.011 1.00 86.00 124 VAL A CA 1
ATOM 1003 C C . VAL A 1 124 ? -23.439 -11.586 18.272 1.00 86.00 124 VAL A C 1
ATOM 1005 O O . VAL A 1 124 ? -24.553 -11.756 18.757 1.00 86.00 124 VAL A O 1
ATOM 1008 N N . THR A 1 125 ? -23.252 -11.014 17.091 1.00 82.06 125 THR A N 1
ATOM 1009 C CA . THR A 1 125 ? -24.318 -10.713 16.138 1.00 82.06 125 THR A CA 1
ATOM 1010 C C . THR A 1 125 ? -24.366 -11.867 15.143 1.00 82.06 125 THR A C 1
ATOM 1012 O O . THR A 1 125 ? -23.557 -11.948 14.219 1.00 82.06 125 THR A O 1
ATOM 1015 N N . ALA A 1 126 ? -25.267 -12.818 15.388 1.00 73.50 126 ALA A N 1
ATOM 1016 C CA . ALA A 1 126 ? -25.557 -13.926 14.487 1.00 73.50 126 ALA A CA 1
ATOM 1017 C C . ALA A 1 126 ? -26.961 -13.744 13.902 1.00 73.50 126 ALA A C 1
ATOM 1019 O O . ALA A 1 126 ? -27.881 -13.333 14.605 1.00 73.50 126 ALA A O 1
ATOM 1020 N N . SER A 1 127 ? -27.129 -14.088 12.625 1.00 65.00 127 SER A N 1
ATOM 1021 C CA . SER A 1 127 ? -28.442 -14.109 11.957 1.00 65.00 127 SER A CA 1
ATOM 1022 C C . SER A 1 127 ? -29.376 -15.195 12.533 1.00 65.00 127 SER A C 1
ATOM 1024 O O . SER A 1 127 ? -30.593 -15.154 12.367 1.00 65.00 127 SER A O 1
ATOM 1026 N N . ALA A 1 128 ? -28.825 -16.157 13.280 1.00 55.47 128 ALA A N 1
ATOM 1027 C CA . ALA A 1 128 ? -29.604 -17.180 13.959 1.00 55.47 128 ALA A CA 1
ATOM 1028 C C . ALA A 1 128 ? -30.098 -16.676 15.322 1.00 55.47 128 ALA A C 1
ATOM 1030 O O . ALA A 1 128 ? -29.309 -16.520 16.251 1.00 55.47 128 ALA A O 1
ATOM 1031 N N . VAL A 1 129 ? -31.411 -16.428 15.386 1.00 47.69 129 VAL A N 1
ATOM 1032 C CA . VAL A 1 129 ? -32.309 -16.479 16.554 1.00 47.69 129 VAL A CA 1
ATOM 1033 C C . VAL A 1 129 ? -31.582 -16.545 17.902 1.00 47.69 129 VAL A C 1
ATOM 1035 O O . VAL A 1 129 ? -31.043 -17.581 18.288 1.00 47.69 129 VAL A O 1
ATOM 1038 N N . PHE A 1 130 ? -31.632 -15.434 18.641 1.00 48.38 130 PHE A N 1
ATOM 1039 C CA . PHE A 1 130 ? -31.270 -15.346 20.056 1.00 48.38 130 PHE A CA 1
ATOM 1040 C C . PHE A 1 130 ? -31.993 -16.445 20.861 1.00 48.38 130 PHE A C 1
ATOM 1042 O O . PHE A 1 130 ? -33.149 -16.296 21.250 1.00 48.38 130 PHE A O 1
ATOM 1049 N N . GLY A 1 131 ? -31.309 -17.560 21.109 1.00 55.94 131 GLY A N 1
ATOM 1050 C CA . GLY A 1 131 ? -31.666 -18.541 22.128 1.00 55.94 131 GLY A CA 1
ATOM 1051 C C . GLY A 1 131 ? -30.787 -18.317 23.362 1.00 55.94 131 GLY A C 1
ATOM 1052 O O . GLY A 1 131 ? -29.579 -18.122 23.204 1.00 55.94 131 GLY A O 1
ATOM 1053 N N . PRO A 1 132 ? -31.338 -18.315 24.589 1.00 47.72 132 PRO A N 1
ATOM 1054 C CA . PRO A 1 132 ? -30.551 -18.062 25.791 1.00 47.72 132 PRO A CA 1
ATOM 1055 C C . PRO A 1 132 ? -29.452 -19.123 25.947 1.00 47.72 132 PRO A C 1
ATOM 1057 O O . PRO A 1 132 ? -29.733 -20.324 25.920 1.00 47.72 132 PRO A O 1
ATOM 1060 N N . ARG A 1 133 ? -28.199 -18.689 26.152 1.00 54.41 133 ARG A N 1
ATOM 1061 C CA . ARG A 1 133 ? -27.130 -19.572 26.643 1.00 54.41 133 ARG A CA 1
ATOM 1062 C C . ARG A 1 133 ? -27.538 -20.070 28.029 1.00 54.41 133 ARG A C 1
ATOM 1064 O O . ARG A 1 133 ? -27.519 -19.304 28.989 1.00 54.41 133 ARG A O 1
ATOM 1071 N N . LYS A 1 134 ? -27.886 -21.352 28.143 1.00 50.31 134 LYS A N 1
ATOM 1072 C CA . LYS A 1 134 ? -27.882 -22.040 29.436 1.00 50.31 134 LYS A CA 1
ATOM 1073 C C . LYS A 1 134 ? -26.421 -22.271 29.810 1.00 50.31 134 LYS A C 1
ATOM 1075 O O . LYS A 1 134 ? -25.710 -22.965 29.087 1.00 50.31 134 LYS A O 1
ATOM 1080 N N . ASN A 1 135 ? -25.975 -21.633 30.887 1.00 47.47 135 ASN A N 1
ATOM 1081 C CA . ASN A 1 135 ? -24.723 -21.991 31.540 1.00 47.47 135 ASN A CA 1
ATOM 1082 C C . ASN A 1 135 ? -24.887 -23.431 32.037 1.00 47.47 135 ASN A C 1
ATOM 1084 O O . ASN A 1 135 ? -25.812 -23.698 32.803 1.00 47.47 135 ASN A O 1
ATOM 1088 N N . LEU A 1 136 ? -24.069 -24.351 31.533 1.00 48.44 136 LEU A N 1
ATOM 1089 C CA . LEU A 1 136 ? -23.895 -25.649 32.168 1.00 48.44 136 LEU A CA 1
ATOM 1090 C C . LEU A 1 136 ? -22.711 -25.485 33.123 1.00 48.44 136 LEU A C 1
ATOM 1092 O O . LEU A 1 136 ? -21.637 -25.074 32.678 1.00 48.44 136 LEU A O 1
ATOM 1096 N N . GLU A 1 137 ? -22.986 -25.694 34.410 1.00 44.75 137 GLU A N 1
ATOM 1097 C CA . GLU A 1 137 ? -21.999 -25.821 35.490 1.00 44.75 137 GLU A CA 1
ATOM 1098 C C . GLU A 1 137 ? -21.006 -26.962 35.232 1.00 44.75 137 GLU A C 1
ATOM 1100 O O . GLU A 1 137 ? -21.406 -27.970 34.599 1.00 44.75 137 GLU A O 1
#

Solvent-accessible surface area (backbone atoms only — not comparable to full-atom values): 9484 Å² total; per-residue (Å²): 138,87,83,87,80,84,79,78,92,80,79,92,74,90,80,84,79,74,92,75,79,93,80,76,84,89,48,80,71,52,55,52,49,53,50,50,52,49,50,51,51,49,51,50,50,51,51,49,50,51,51,52,44,51,40,54,74,61,39,54,48,101,61,23,59,61,45,39,25,70,47,101,92,44,83,43,76,61,72,91,80,86,72,97,60,90,85,85,69,98,73,89,78,53,59,91,97,48,83,75,86,87,85,67,102,59,71,47,73,49,70,45,58,46,98,85,71,45,74,76,45,76,49,72,55,54,94,66,74,95,67,84,84,76,83,78,133

Nearest PDB structures (foldseek):
  9c3c-assembly1_d  TM=5.992E-01  e=4.875E-13  Oryctolagus cuniculus
  8yt8-assembly1_D  TM=6.289E-01  e=5.766E-12  Mus musculus
  8yt8-assembly1_G  TM=6.384E-01  e=1.649E-09  Mus musculus
  9c3c-assembly1_g  TM=6.403E-01  e=3.159E-09  Oryctolagus cuniculus
  7vlj-assembly1_B  TM=4.318E-01  e=1.960E-01  Entamoeba histolytica

Mean predicted aligned error: 18.18 Å

pLDDT: mean 72.17, std 18.29, range [33.31, 95.81]

Radius of gyration: 39.62 Å; Cα contacts (8 Å, |Δi|>4): 64; chains: 1; bounding box: 113×60×88 Å

Sequence (137 aa):
MPQEQYAHRSTLSSAEGPHVYKVGIYGWRKRCLYFFVLLLMILILVNLAMTIWILKVMNFTIDGMGNLRITEKGLRLEGDSEFLKPLYAKEIRSRPGSPLYLQSDRNITLNILNQDMKPVTQLVTASAVFGPRKNLE

Foldseek 3Di:
DDDDDPPDDDDDDDDDDDPDDPPDPDDPVVVVVVVVVVVVVVVVVVVVVVVVVVCVVQVVDVQDRPQWGQDPVGTDRHDDDDDPDDDDDPDDDDDVPDDDDDDDPAKDKDFDADPVRHGPDIDIDGPDDDDDDDDDD

Secondary structure (DSSP, 8-state):
-------------------S-------HHHHHHHHHHHHHHHHHHHHHHHHHHHHHHTTEETTEETTEEEETTEEEE-S----SS----S---PPTTSPPP---SS-EEEEEE-TTS-EEEEEEE-SS---------

Organism: Engystomops pustulosus (NCBI:txid76066)